Protein AF-A0A2W6DAG4-F1 (afdb_monomer_lite)

pLDDT: mean 84.93, std 15.75, range [29.98, 97.12]

Structure (mmCIF, N/CA/C/O backbone):
data_AF-A0A2W6DAG4-F1
#
_entry.id   AF-A0A2W6DAG4-F1
#
loop_
_atom_site.group_PDB
_atom_site.id
_atom_site.type_symbol
_atom_site.label_atom_id
_atom_site.label_alt_id
_atom_site.label_comp_id
_atom_site.label_asym_id
_atom_site.label_entity_id
_atom_site.label_seq_id
_atom_site.pdbx_PDB_ins_code
_atom_site.Cartn_x
_atom_site.Cartn_y
_atom_site.Cartn_z
_atom_site.occupancy
_atom_site.B_iso_or_equiv
_atom_site.auth_seq_id
_atom_site.auth_comp_id
_atom_site.auth_asym_id
_atom_site.auth_atom_id
_atom_site.pdbx_PDB_model_num
ATOM 1 N N . VAL A 1 1 ? 12.941 0.827 -35.526 1.00 78.62 1 VAL A N 1
ATOM 2 C CA . VAL A 1 1 ? 13.374 -0.310 -34.681 1.00 78.62 1 VAL A CA 1
ATOM 3 C C . VAL A 1 1 ? 12.486 -1.491 -35.035 1.00 78.62 1 VAL A C 1
ATOM 5 O O . VAL A 1 1 ? 11.278 -1.336 -34.932 1.00 78.62 1 VAL A O 1
ATOM 8 N N . ILE A 1 2 ? 13.048 -2.591 -35.544 1.00 93.38 2 ILE A N 1
ATOM 9 C CA . ILE A 1 2 ? 12.304 -3.814 -35.901 1.00 93.38 2 ILE A CA 1
ATOM 10 C C . ILE A 1 2 ? 12.717 -4.886 -34.890 1.00 93.38 2 ILE A C 1
ATOM 12 O O . ILE A 1 2 ? 13.912 -5.122 -34.737 1.00 93.38 2 ILE A O 1
ATOM 16 N N . VAL A 1 3 ? 11.754 -5.465 -34.167 1.00 95.50 3 VAL A N 1
ATOM 17 C CA . VAL A 1 3 ? 11.981 -6.501 -33.142 1.00 95.50 3 VAL A CA 1
ATOM 18 C C . VAL A 1 3 ? 10.856 -7.531 -33.161 1.00 95.50 3 VAL A C 1
ATOM 20 O O . VAL A 1 3 ? 9.714 -7.186 -33.460 1.00 95.50 3 VAL A O 1
ATOM 23 N N . ASP A 1 4 ? 11.166 -8.768 -32.775 1.00 97.12 4 ASP A N 1
ATOM 24 C CA . ASP A 1 4 ? 10.192 -9.867 -32.724 1.00 97.12 4 ASP A CA 1
ATOM 25 C C . ASP A 1 4 ? 9.284 -9.816 -31.483 1.00 97.12 4 ASP A C 1
ATOM 27 O O . ASP A 1 4 ? 8.137 -10.264 -31.517 1.00 97.12 4 ASP A O 1
ATOM 31 N N . ARG A 1 5 ? 9.784 -9.286 -30.356 1.00 96.62 5 ARG A N 1
ATOM 32 C CA . ARG A 1 5 ? 9.028 -9.173 -29.100 1.00 96.62 5 ARG A CA 1
ATOM 33 C C . ARG A 1 5 ? 9.538 -8.031 -28.229 1.00 96.62 5 ARG A C 1
ATOM 35 O O . ARG A 1 5 ? 10.739 -7.816 -28.110 1.00 96.62 5 ARG A O 1
ATOM 42 N N . ILE A 1 6 ? 8.607 -7.357 -27.559 1.00 94.81 6 ILE A N 1
ATOM 43 C CA . ILE A 1 6 ? 8.882 -6.344 -26.535 1.00 94.81 6 ILE A CA 1
ATOM 44 C C . ILE A 1 6 ? 8.324 -6.847 -25.202 1.00 94.81 6 ILE A C 1
ATOM 46 O O . ILE A 1 6 ? 7.196 -7.335 -25.152 1.00 94.81 6 ILE A O 1
ATOM 50 N N . ILE A 1 7 ? 9.110 -6.727 -24.129 1.00 95.50 7 ILE A N 1
ATOM 51 C CA . ILE A 1 7 ? 8.696 -7.051 -22.758 1.00 95.50 7 ILE A CA 1
ATOM 52 C C . ILE A 1 7 ? 8.815 -5.779 -21.916 1.00 95.50 7 ILE A C 1
ATOM 54 O O . ILE A 1 7 ? 9.909 -5.250 -21.735 1.00 95.50 7 ILE A O 1
ATOM 58 N N . GLY A 1 8 ? 7.686 -5.283 -21.410 1.00 94.12 8 GLY A N 1
ATOM 59 C CA . GLY A 1 8 ? 7.642 -4.111 -20.537 1.00 94.12 8 GLY A CA 1
ATOM 60 C C . GLY A 1 8 ? 7.758 -4.506 -19.069 1.00 94.12 8 GLY A C 1
ATOM 61 O O . GLY A 1 8 ? 6.782 -4.956 -18.479 1.00 94.12 8 GLY A O 1
ATOM 62 N N . LEU A 1 9 ? 8.933 -4.311 -18.470 1.00 93.19 9 LEU A N 1
ATOM 63 C CA . LEU A 1 9 ? 9.180 -4.523 -17.035 1.00 93.19 9 LEU A CA 1
ATOM 64 C C . LEU A 1 9 ? 9.073 -3.205 -16.246 1.00 93.19 9 LEU A C 1
ATOM 66 O O . LEU A 1 9 ? 9.904 -2.900 -15.398 1.00 93.19 9 LEU A O 1
ATOM 70 N N . THR A 1 10 ? 8.063 -2.389 -16.553 1.00 89.94 10 THR A N 1
ATOM 71 C CA . THR A 1 10 ? 7.899 -1.023 -16.017 1.00 89.94 10 THR A CA 1
ATOM 72 C C . THR A 1 10 ? 7.130 -0.964 -14.693 1.00 89.94 10 THR A C 1
ATOM 74 O O . THR A 1 10 ? 6.703 0.109 -14.273 1.00 89.94 10 THR A O 1
ATOM 77 N N . GLY A 1 11 ? 6.927 -2.109 -14.041 1.00 88.69 11 GLY A N 1
ATOM 78 C CA . GLY A 1 11 ? 6.167 -2.212 -12.798 1.00 88.69 11 GLY A CA 1
ATOM 79 C C . GLY A 1 11 ? 4.651 -2.099 -12.989 1.00 88.69 11 GLY A C 1
ATOM 80 O O . GLY A 1 11 ? 4.121 -2.274 -14.086 1.00 88.69 11 GLY A O 1
ATOM 81 N N . PHE A 1 12 ? 3.955 -1.836 -11.884 1.00 87.00 12 PHE A N 1
ATOM 82 C CA . PHE A 1 12 ? 2.498 -1.769 -11.792 1.00 87.00 12 PHE A CA 1
ATOM 83 C C . PHE A 1 12 ? 2.085 -0.619 -10.863 1.00 87.00 12 PHE A C 1
ATOM 85 O O . PHE A 1 12 ? 2.864 -0.196 -10.011 1.00 87.00 12 PHE A O 1
ATOM 92 N N . LEU A 1 13 ? 0.855 -0.126 -11.022 1.00 89.50 13 LEU A N 1
ATOM 93 C CA . LEU A 1 13 ? 0.220 0.803 -10.093 1.00 89.50 13 LEU A CA 1
ATOM 94 C C . LEU A 1 13 ? -1.163 0.267 -9.707 1.00 89.50 13 LEU A C 1
ATOM 96 O O . LEU A 1 13 ? -1.934 -0.117 -10.583 1.00 89.50 13 LEU A O 1
ATOM 100 N N . GLY A 1 14 ? -1.482 0.277 -8.410 1.00 86.56 14 GLY A N 1
ATOM 101 C CA . GLY A 1 14 ? -2.795 -0.134 -7.910 1.00 86.56 14 GLY A CA 1
ATOM 102 C C . GLY A 1 14 ? -3.939 0.756 -8.412 1.00 86.56 14 GLY A C 1
ATOM 103 O O . GLY A 1 14 ? -3.791 1.969 -8.519 1.00 86.56 14 GLY A O 1
ATOM 104 N N . ASP A 1 15 ? -5.100 0.156 -8.687 1.00 91.00 15 ASP A N 1
ATOM 105 C CA . ASP A 1 15 ? -6.286 0.883 -9.160 1.00 91.00 15 ASP A CA 1
ATOM 106 C C . ASP A 1 15 ? -6.896 1.758 -8.057 1.00 91.00 15 ASP A C 1
ATOM 108 O O . ASP A 1 15 ? -7.374 1.245 -7.047 1.00 91.00 15 ASP A O 1
ATOM 112 N N . THR A 1 16 ? -6.931 3.073 -8.252 1.00 92.44 16 THR A N 1
ATOM 113 C CA . THR A 1 16 ? -7.425 4.045 -7.266 1.00 92.44 16 THR A CA 1
ATOM 114 C C . THR A 1 16 ? -8.926 4.328 -7.374 1.00 92.44 16 THR A C 1
ATOM 116 O O . THR A 1 16 ? -9.465 5.057 -6.541 1.00 92.44 16 THR A O 1
ATOM 119 N N . SER A 1 17 ? -9.628 3.7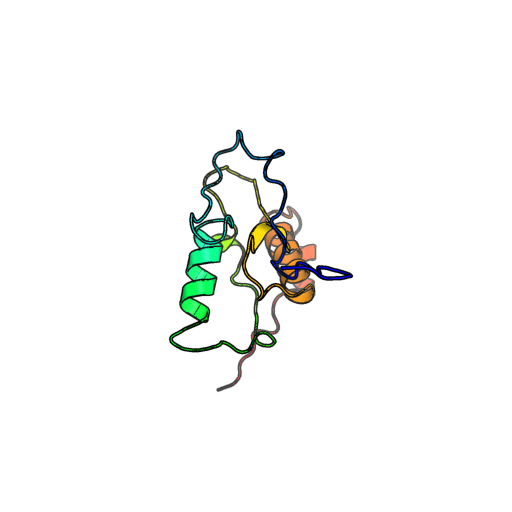24 -8.345 1.00 94.38 17 SER A N 1
ATOM 120 C CA . SER A 1 17 ? -11.049 3.978 -8.633 1.00 94.38 17 SER A CA 1
ATOM 121 C C . SER A 1 17 ? -11.944 3.928 -7.386 1.00 94.38 17 SER A C 1
ATOM 123 O O . SER A 1 17 ? -12.755 4.829 -7.182 1.00 94.38 17 SER A O 1
ATOM 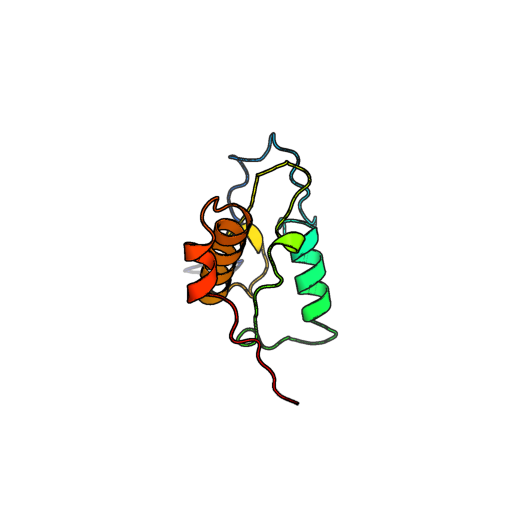125 N N . LEU A 1 18 ? -11.726 2.938 -6.513 1.00 92.00 18 LEU A N 1
ATOM 126 C CA . LEU A 1 18 ? -12.512 2.694 -5.300 1.00 92.00 18 LEU A CA 1
ATOM 127 C C . LEU A 1 18 ? -12.495 3.857 -4.294 1.00 92.00 18 LEU A C 1
ATOM 129 O O . LEU A 1 18 ? -13.487 4.077 -3.611 1.00 92.00 18 LEU A O 1
ATOM 133 N N . TYR A 1 19 ? -11.375 4.573 -4.170 1.00 94.31 19 TYR A N 1
ATOM 134 C CA . TYR A 1 19 ? -11.200 5.608 -3.142 1.00 94.31 19 TYR A CA 1
ATOM 135 C C . TYR A 1 19 ? -10.981 7.003 -3.722 1.00 94.31 19 TYR A C 1
ATOM 137 O O . TYR A 1 19 ? -10.690 7.939 -2.986 1.00 94.31 19 TYR A O 1
ATOM 145 N N . ARG A 1 20 ? -11.140 7.176 -5.038 1.00 94.25 20 ARG A N 1
ATOM 146 C CA . ARG A 1 20 ? -10.890 8.452 -5.723 1.00 94.25 20 ARG A CA 1
ATOM 147 C C . ARG A 1 20 ? -11.743 9.614 -5.196 1.00 94.25 20 ARG A C 1
ATOM 149 O O . ARG A 1 20 ? -11.360 10.767 -5.358 1.00 94.25 20 ARG A O 1
ATOM 156 N N . GLN A 1 21 ? -12.905 9.314 -4.618 1.00 95.56 21 GLN A N 1
ATOM 157 C CA . GLN A 1 21 ? -13.808 10.304 -4.022 1.00 95.56 21 GLN A CA 1
ATOM 158 C C . GLN A 1 21 ? -13.578 10.514 -2.515 1.00 95.56 21 GLN A C 1
ATOM 160 O O . GLN A 1 21 ? -14.225 11.378 -1.932 1.00 95.56 21 GLN A O 1
ATOM 165 N N . LEU A 1 22 ? -12.686 9.736 -1.896 1.00 96.31 22 LEU A N 1
ATOM 166 C CA . LEU A 1 22 ? -12.338 9.836 -0.479 1.00 96.31 22 LEU A CA 1
ATOM 167 C C . LEU A 1 22 ? -11.162 10.795 -0.272 1.00 96.31 22 LEU A C 1
ATOM 169 O O . LEU A 1 22 ? -10.396 11.078 -1.197 1.00 96.31 22 LEU A O 1
ATOM 173 N N . GLN A 1 23 ? -10.986 11.268 0.959 1.00 96.06 23 GLN A N 1
ATOM 174 C CA . GLN A 1 23 ? -9.912 12.179 1.358 1.00 96.06 23 GLN A CA 1
ATOM 175 C C . GLN A 1 23 ? -8.571 11.444 1.535 1.00 96.06 23 GLN A C 1
ATOM 177 O O . GLN A 1 23 ? -7.971 11.411 2.611 1.00 96.06 23 GLN A O 1
ATOM 182 N N . VAL A 1 24 ? -8.074 10.838 0.455 1.00 96.00 24 VAL A N 1
ATOM 183 C CA . VAL A 1 24 ? -6.786 10.133 0.422 1.00 96.00 24 VAL A CA 1
ATOM 184 C C . VAL A 1 24 ? -5.721 11.035 -0.192 1.00 96.00 24 VAL A C 1
ATOM 186 O O . VAL A 1 24 ? -5.789 11.397 -1.364 1.00 96.00 24 VAL A O 1
ATOM 189 N N . HIS A 1 25 ? -4.702 11.376 0.596 1.00 94.69 25 HIS A N 1
ATOM 190 C CA . HIS A 1 25 ? -3.543 12.118 0.102 1.00 94.69 25 HIS A CA 1
ATOM 191 C C . HIS A 1 25 ? -2.494 11.151 -0.440 1.00 94.69 25 HIS A C 1
ATOM 193 O O . HIS A 1 25 ? -1.820 10.457 0.326 1.00 94.69 25 HIS A O 1
ATOM 199 N N . GLU A 1 26 ? -2.352 11.123 -1.761 1.00 95.00 26 GLU A N 1
ATOM 200 C CA . GLU A 1 26 ? -1.340 10.327 -2.446 1.00 95.00 26 GLU A CA 1
ATOM 201 C C . GLU A 1 26 ? -0.066 11.142 -2.689 1.00 95.00 26 GLU A C 1
ATOM 203 O O . GLU A 1 26 ? -0.103 12.308 -3.086 1.00 95.00 26 GLU A O 1
ATOM 208 N N . CYS A 1 27 ? 1.087 10.512 -2.487 1.00 95.00 27 CYS A N 1
ATOM 209 C CA . CYS A 1 27 ? 2.367 11.063 -2.894 1.00 95.00 27 CYS A CA 1
ATOM 210 C C . CYS A 1 27 ? 2.423 11.157 -4.423 1.00 95.00 27 CYS A C 1
ATOM 212 O O . CYS A 1 27 ? 2.203 10.173 -5.126 1.00 95.00 27 CYS A O 1
ATOM 214 N N . TYR A 1 28 ? 2.789 12.324 -4.947 1.00 93.25 28 TYR A N 1
ATOM 215 C CA . TYR A 1 28 ? 2.869 12.567 -6.391 1.00 93.25 28 TYR A CA 1
ATOM 216 C C . TYR A 1 28 ? 3.867 11.645 -7.119 1.00 93.25 28 TYR A C 1
ATOM 218 O O . TYR A 1 28 ? 3.684 11.362 -8.301 1.00 93.25 28 TYR A O 1
ATOM 226 N N . ALA A 1 29 ? 4.912 11.167 -6.433 1.00 91.50 29 ALA A N 1
ATOM 227 C CA . ALA A 1 29 ? 5.945 10.317 -7.025 1.00 91.50 29 ALA A CA 1
ATOM 228 C C . ALA A 1 29 ? 5.529 8.838 -7.069 1.00 91.50 29 ALA A C 1
ATOM 230 O O . ALA A 1 29 ? 5.708 8.152 -8.077 1.00 91.50 29 ALA A O 1
ATOM 231 N N . THR A 1 30 ? 4.949 8.336 -5.980 1.00 92.44 30 THR A N 1
ATOM 232 C CA . THR A 1 30 ? 4.683 6.901 -5.800 1.00 92.44 30 THR A CA 1
ATOM 233 C C . THR A 1 30 ? 3.215 6.542 -6.008 1.00 92.44 30 THR A C 1
ATOM 235 O O . THR A 1 30 ? 2.927 5.383 -6.288 1.00 92.44 30 THR A O 1
ATOM 238 N N . ALA A 1 31 ? 2.295 7.508 -5.914 1.00 94.00 31 ALA A N 1
ATOM 239 C CA . ALA A 1 31 ? 0.846 7.310 -5.808 1.00 94.00 31 ALA A CA 1
ATOM 240 C C . ALA A 1 31 ? 0.424 6.405 -4.626 1.00 94.00 31 ALA A C 1
ATOM 242 O O . ALA A 1 31 ? -0.640 5.797 -4.636 1.00 94.00 31 ALA A O 1
ATOM 243 N N . ALA A 1 32 ? 1.273 6.311 -3.601 1.00 94.50 32 ALA A N 1
ATOM 244 C CA . ALA A 1 32 ? 0.961 5.693 -2.315 1.00 94.50 32 ALA A CA 1
ATOM 245 C C . ALA A 1 32 ? 0.479 6.745 -1.303 1.00 94.50 32 ALA A C 1
ATOM 247 O O . ALA A 1 32 ? 0.756 7.931 -1.498 1.00 94.50 32 ALA A O 1
ATOM 248 N N . PRO A 1 33 ? -0.168 6.351 -0.188 1.00 95.38 33 PRO A N 1
ATOM 249 C CA . PRO A 1 33 ? -0.458 7.255 0.921 1.00 95.38 33 PRO A CA 1
ATOM 250 C C . PRO A 1 33 ? 0.773 8.072 1.338 1.00 95.38 33 PRO A C 1
ATOM 252 O O . PRO A 1 33 ? 1.877 7.534 1.481 1.00 95.38 33 PRO A O 1
ATOM 255 N N . MET A 1 34 ? 0.582 9.381 1.510 1.00 95.62 34 MET A N 1
ATOM 256 C CA . MET A 1 34 ? 1.666 10.347 1.718 1.00 95.62 34 MET A CA 1
ATOM 257 C C . MET A 1 34 ? 2.535 10.004 2.938 1.00 95.62 34 MET A C 1
ATOM 259 O O . MET A 1 34 ? 3.760 10.022 2.841 1.00 95.62 34 MET A O 1
ATOM 263 N N . ASN A 1 35 ? 1.906 9.642 4.060 1.00 95.38 35 ASN A N 1
ATOM 264 C CA . ASN A 1 35 ? 2.587 9.353 5.325 1.00 95.38 35 ASN A CA 1
ATOM 265 C C . ASN A 1 35 ? 3.519 8.139 5.211 1.00 95.38 35 ASN A C 1
ATOM 267 O O . ASN A 1 35 ? 4.707 8.239 5.515 1.00 95.38 35 ASN A O 1
ATOM 271 N N . LEU A 1 36 ? 3.010 7.017 4.693 1.00 95.12 36 LEU A N 1
ATOM 272 C CA . LEU A 1 36 ? 3.825 5.829 4.443 1.00 95.12 36 LEU A CA 1
ATOM 273 C C . LEU A 1 36 ? 4.925 6.106 3.407 1.00 95.12 36 LEU A C 1
ATOM 275 O O . LEU A 1 36 ? 6.058 5.676 3.592 1.00 95.12 36 LEU A O 1
ATOM 279 N N . SER A 1 37 ? 4.631 6.866 2.347 1.00 94.38 37 SER A N 1
ATOM 280 C CA . SER A 1 37 ? 5.641 7.229 1.341 1.00 94.38 37 SER A CA 1
ATOM 281 C C . SER A 1 37 ? 6.796 8.033 1.945 1.00 94.38 37 SER A C 1
ATOM 283 O O . SER A 1 37 ? 7.953 7.769 1.627 1.00 94.38 37 SER A O 1
ATOM 285 N N . ALA A 1 38 ? 6.498 8.985 2.834 1.00 93.31 38 ALA A N 1
ATOM 286 C CA . ALA A 1 38 ? 7.511 9.762 3.542 1.00 93.31 38 ALA A CA 1
ATOM 287 C C . ALA A 1 38 ? 8.345 8.888 4.494 1.00 93.31 38 ALA A C 1
ATOM 289 O O . ALA A 1 38 ? 9.566 9.031 4.539 1.00 93.31 38 ALA A O 1
ATOM 290 N N . ALA A 1 39 ? 7.708 7.950 5.202 1.00 92.44 39 ALA A N 1
ATOM 291 C CA . ALA A 1 39 ? 8.400 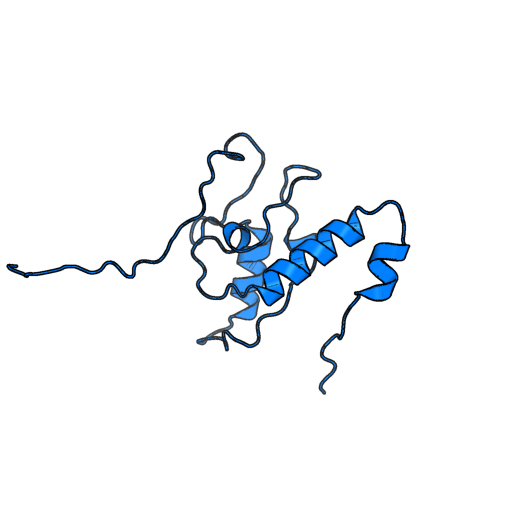7.009 6.080 1.00 92.44 39 ALA A CA 1
ATOM 292 C C . ALA A 1 39 ? 9.367 6.103 5.297 1.00 92.44 39 ALA A C 1
ATOM 294 O O . ALA A 1 39 ? 10.531 5.977 5.673 1.00 92.44 39 ALA A O 1
ATOM 295 N N . LEU A 1 40 ? 8.923 5.556 4.161 1.00 90.75 40 LEU A N 1
ATOM 296 C CA . LEU A 1 40 ? 9.757 4.731 3.282 1.00 90.75 40 LEU A CA 1
ATOM 297 C C . LEU A 1 40 ? 10.926 5.519 2.684 1.00 90.75 40 LEU A C 1
ATOM 299 O O . LEU A 1 40 ? 12.036 4.999 2.611 1.00 90.75 40 LEU A O 1
ATOM 303 N N . LEU A 1 41 ? 10.698 6.776 2.287 1.00 88.94 41 LEU A N 1
ATOM 304 C CA . LEU A 1 41 ? 11.765 7.650 1.798 1.00 88.94 41 LEU A CA 1
ATOM 305 C C . LEU A 1 41 ? 12.804 7.922 2.893 1.00 88.94 41 LEU A C 1
ATOM 307 O O . LEU A 1 41 ? 14.000 7.848 2.634 1.00 88.94 41 LEU A O 1
ATOM 311 N N . SER A 1 42 ? 12.354 8.181 4.123 1.00 88.44 42 SER A N 1
ATOM 312 C CA . SER A 1 42 ? 13.249 8.377 5.266 1.00 88.44 42 SER A CA 1
ATOM 313 C C . SER A 1 42 ? 14.035 7.111 5.621 1.00 88.44 42 SER A C 1
ATOM 315 O O . SER A 1 42 ? 15.181 7.219 6.044 1.00 88.44 42 SER A O 1
ATOM 317 N N . ALA A 1 43 ? 13.438 5.927 5.463 1.00 83.81 43 ALA A N 1
ATOM 318 C CA . ALA A 1 43 ? 14.091 4.646 5.729 1.00 83.81 43 ALA A CA 1
ATOM 319 C C . ALA A 1 43 ? 15.105 4.249 4.641 1.00 83.81 43 ALA A C 1
ATOM 321 O O . ALA A 1 43 ? 16.015 3.468 4.913 1.00 83.81 43 ALA A O 1
ATOM 322 N N . ALA A 1 44 ? 14.960 4.771 3.419 1.00 79.56 44 ALA A N 1
ATOM 323 C CA . ALA A 1 44 ? 15.852 4.451 2.309 1.00 79.56 44 ALA A CA 1
ATOM 324 C C . ALA A 1 44 ? 17.253 5.084 2.443 1.00 79.56 44 ALA A C 1
ATOM 326 O O . ALA A 1 44 ? 18.230 4.493 1.989 1.00 79.56 44 ALA A O 1
ATOM 327 N N . GLY A 1 45 ? 17.370 6.250 3.091 1.00 74.44 45 GLY A N 1
ATOM 328 C CA . GLY A 1 45 ? 18.641 6.975 3.224 1.00 74.44 45 GLY A CA 1
ATOM 329 C C . GLY A 1 45 ? 19.254 7.392 1.875 1.00 74.44 45 GLY A C 1
ATOM 330 O O . GLY A 1 45 ? 18.544 7.559 0.885 1.00 74.44 45 GLY A O 1
ATOM 331 N N . ASP A 1 46 ? 20.583 7.547 1.832 1.00 69.75 46 ASP A N 1
ATOM 332 C CA . ASP A 1 46 ? 21.336 8.039 0.659 1.00 69.75 46 ASP A CA 1
ATOM 333 C C . ASP A 1 46 ? 21.821 6.923 -0.301 1.00 69.75 46 ASP A C 1
ATOM 335 O O . ASP A 1 46 ? 22.707 7.143 -1.130 1.00 69.75 46 ASP A O 1
ATOM 339 N N . GLY A 1 47 ? 21.279 5.702 -0.206 1.00 64.75 47 GLY A N 1
ATOM 340 C CA . GLY A 1 47 ? 21.733 4.555 -1.003 1.00 64.75 47 GLY A CA 1
ATOM 341 C C . GLY A 1 47 ? 20.654 3.493 -1.236 1.00 64.75 47 GLY A C 1
ATOM 342 O O . GLY A 1 47 ? 19.553 3.600 -0.702 1.00 64.75 47 GLY A O 1
ATOM 343 N N . PRO A 1 48 ? 20.929 2.457 -2.054 1.00 61.75 48 PRO A N 1
ATOM 344 C CA . PRO A 1 48 ? 19.992 1.356 -2.242 1.00 61.75 48 PRO A CA 1
ATOM 345 C C . PRO A 1 48 ? 19.813 0.607 -0.916 1.00 61.75 48 PRO A C 1
ATOM 347 O O . PRO A 1 48 ? 20.699 -0.127 -0.480 1.00 61.75 48 PRO A O 1
ATOM 350 N N . ALA A 1 49 ? 18.667 0.820 -0.272 1.00 67.69 49 ALA A N 1
ATOM 351 C CA . ALA A 1 49 ? 18.297 0.103 0.937 1.00 67.69 49 ALA A CA 1
ATOM 352 C C . A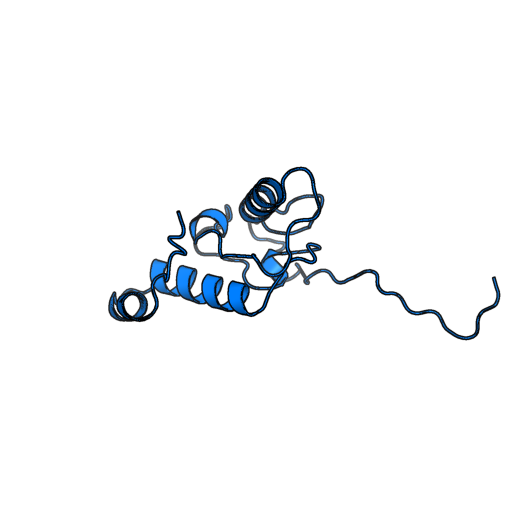LA A 1 49 ? 18.177 -1.402 0.664 1.00 67.69 49 ALA A C 1
ATOM 354 O O . ALA A 1 49 ? 17.714 -1.814 -0.405 1.00 67.69 49 ALA A O 1
ATOM 355 N N . ASP A 1 50 ? 18.560 -2.221 1.646 1.00 79.56 50 ASP A N 1
ATOM 356 C CA . ASP A 1 50 ? 18.291 -3.656 1.605 1.00 79.56 50 ASP A CA 1
ATOM 357 C C . ASP A 1 50 ? 16.773 -3.876 1.535 1.00 79.56 50 ASP A C 1
ATOM 359 O O . ASP A 1 50 ? 16.025 -3.601 2.479 1.00 79.56 50 ASP A O 1
ATOM 363 N N . CYS A 1 51 ? 16.306 -4.363 0.387 1.00 77.38 51 CYS A N 1
ATOM 364 C CA . CYS A 1 51 ? 14.891 -4.593 0.143 1.00 77.38 51 CYS A CA 1
ATOM 365 C C . CYS A 1 51 ? 14.315 -5.718 1.016 1.00 77.38 51 CYS A C 1
ATOM 367 O O . CYS A 1 51 ? 13.096 -5.790 1.163 1.00 77.38 51 CYS A O 1
ATOM 369 N N . LEU A 1 52 ? 15.157 -6.567 1.619 1.00 82.31 52 LEU A N 1
ATOM 370 C CA . LEU A 1 52 ? 14.743 -7.638 2.527 1.00 82.31 52 LEU A CA 1
ATOM 371 C C . LEU A 1 52 ? 14.671 -7.195 3.993 1.00 82.31 52 LEU A C 1
ATOM 373 O O . LEU A 1 52 ? 14.014 -7.862 4.791 1.00 82.31 52 LEU A O 1
ATOM 377 N N . ALA A 1 53 ? 15.277 -6.059 4.343 1.00 82.38 53 ALA A N 1
ATOM 378 C CA . ALA A 1 53 ? 15.262 -5.499 5.696 1.00 82.38 53 ALA A CA 1
ATOM 379 C C . ALA A 1 53 ? 14.000 -4.665 6.004 1.00 82.38 53 ALA A C 1
ATOM 381 O O . ALA A 1 53 ? 13.957 -3.936 6.993 1.00 82.38 53 ALA A O 1
ATOM 382 N N . GLN A 1 54 ? 12.967 -4.747 5.161 1.00 85.50 54 GLN A N 1
ATOM 383 C CA . GLN A 1 54 ? 11.740 -3.970 5.322 1.00 85.50 54 GLN A CA 1
ATOM 384 C C . GLN A 1 54 ? 10.950 -4.405 6.561 1.00 85.50 54 GLN A C 1
ATOM 386 O O . GLN A 1 54 ? 10.697 -5.592 6.776 1.00 85.50 54 GLN A O 1
ATOM 391 N N . ALA A 1 55 ? 10.509 -3.416 7.332 1.00 85.44 55 ALA A N 1
ATOM 392 C CA . ALA A 1 55 ? 9.635 -3.583 8.483 1.00 85.44 55 ALA A CA 1
ATOM 393 C C . ALA A 1 55 ? 8.359 -2.755 8.300 1.00 85.44 55 ALA A C 1
ATOM 395 O O . ALA A 1 55 ? 8.341 -1.762 7.563 1.00 85.44 55 ALA A O 1
ATOM 396 N N . SER A 1 56 ? 7.286 -3.152 8.983 1.00 88.12 56 SER A N 1
ATOM 397 C CA . SER A 1 56 ? 6.133 -2.270 9.124 1.00 88.12 56 SER A CA 1
ATOM 398 C C . SER A 1 56 ? 6.506 -1.004 9.908 1.00 88.12 56 SER A C 1
ATOM 400 O O . SER A 1 56 ? 7.349 -1.024 10.805 1.00 88.12 56 SER A O 1
ATOM 402 N N . HIS A 1 57 ? 5.871 0.109 9.552 1.00 90.31 57 HIS A N 1
ATOM 403 C CA . HIS A 1 57 ? 6.134 1.438 10.112 1.00 90.31 57 HIS A CA 1
ATOM 404 C C . HIS A 1 57 ? 5.065 1.858 11.139 1.00 90.31 57 HIS A C 1
ATOM 406 O O . HIS A 1 57 ? 5.048 3.004 11.590 1.00 90.31 57 HIS A O 1
ATOM 412 N N . GLY A 1 58 ? 4.177 0.932 11.515 1.00 90.25 58 GLY A N 1
ATOM 413 C CA . GLY A 1 58 ? 3.097 1.152 12.467 1.00 90.25 58 GLY A CA 1
ATOM 414 C C . GLY A 1 58 ? 1.810 1.689 11.837 1.00 90.25 58 GLY A C 1
ATOM 415 O O . GLY A 1 58 ? 1.788 2.247 10.738 1.00 90.25 58 GLY A O 1
ATOM 416 N N . VAL A 1 59 ? 0.714 1.573 12.589 1.00 92.25 59 VAL A N 1
ATOM 417 C CA . VAL A 1 59 ? -0.631 1.955 12.130 1.00 92.25 59 VAL A CA 1
ATOM 418 C C . VAL A 1 59 ? -0.785 3.453 11.859 1.00 92.25 59 VAL A C 1
ATOM 420 O O . VAL A 1 59 ? -1.554 3.845 10.984 1.00 92.25 59 VAL A O 1
ATOM 423 N N . ASP A 1 60 ? -0.049 4.307 12.573 1.00 92.12 60 ASP A N 1
ATOM 424 C CA . ASP A 1 60 ? -0.207 5.758 12.455 1.00 92.12 60 ASP A CA 1
ATOM 425 C C . ASP A 1 60 ? 0.235 6.280 11.086 1.00 92.12 60 ASP A C 1
ATOM 427 O O . ASP A 1 60 ? -0.409 7.173 10.535 1.00 92.12 60 ASP A O 1
ATOM 431 N N . VAL A 1 61 ? 1.266 5.681 10.476 1.00 93.81 61 VAL A N 1
ATOM 432 C CA . VAL A 1 61 ? 1.697 6.074 9.123 1.00 93.81 61 VAL A CA 1
ATOM 433 C C . VAL A 1 61 ? 0.765 5.557 8.025 1.00 93.81 61 VAL A C 1
ATOM 435 O O . VAL A 1 61 ? 0.819 6.039 6.894 1.00 93.81 61 VAL A O 1
ATOM 438 N N . LEU A 1 62 ? -0.088 4.579 8.343 1.00 93.88 62 LEU A N 1
ATOM 439 C CA . LEU A 1 62 ? -1.105 4.041 7.437 1.00 93.88 62 LEU A CA 1
ATOM 440 C C . LEU A 1 62 ? -2.373 4.899 7.418 1.00 93.88 62 LEU A C 1
ATOM 442 O O . LEU A 1 62 ? -3.219 4.717 6.541 1.00 93.88 62 LEU A O 1
ATOM 446 N N . ARG A 1 63 ? -2.510 5.834 8.366 1.00 93.69 63 ARG A N 1
ATOM 447 C CA . ARG A 1 63 ? -3.642 6.756 8.413 1.00 93.69 63 ARG A CA 1
ATOM 448 C C . ARG A 1 63 ? -3.571 7.752 7.269 1.00 93.69 63 ARG A C 1
ATOM 450 O O . ARG A 1 63 ? -2.528 8.346 6.985 1.00 93.69 63 ARG A O 1
ATOM 457 N N . VAL A 1 64 ? -4.728 7.964 6.663 1.00 94.50 64 VAL A N 1
ATOM 458 C CA . VAL A 1 64 ? -4.989 9.021 5.690 1.00 94.50 64 VAL A CA 1
ATOM 459 C C . VAL A 1 64 ? -5.999 10.007 6.288 1.00 94.50 64 VAL A C 1
ATOM 461 O O . VAL A 1 64 ? -6.582 9.711 7.331 1.00 94.50 64 VAL A O 1
ATOM 464 N N . PRO A 1 65 ? -6.199 11.189 5.682 1.00 95.31 65 PRO A N 1
ATOM 465 C CA . PRO A 1 65 ? -7.178 12.147 6.199 1.00 95.31 65 PRO A CA 1
ATOM 466 C C . PRO A 1 65 ? -8.624 11.643 6.203 1.00 95.31 65 PRO A C 1
ATOM 468 O O . PRO A 1 65 ? -9.397 12.076 7.052 1.00 95.31 65 PRO A O 1
ATOM 471 N N . GLU A 1 66 ? -8.970 10.700 5.322 1.00 96.69 66 GLU A N 1
ATOM 472 C CA . GLU A 1 66 ? -10.235 9.967 5.406 1.00 96.69 66 GLU A CA 1
ATOM 473 C C . GLU A 1 66 ? -10.294 9.130 6.705 1.00 96.69 66 GLU A C 1
ATOM 475 O O . GLU A 1 66 ? -9.470 8.225 6.889 1.00 96.69 66 GLU A O 1
ATOM 480 N N . PRO A 1 67 ? -11.252 9.397 7.611 1.00 92.94 67 PRO A N 1
ATOM 481 C CA . PRO A 1 67 ? -11.345 8.695 8.885 1.00 92.94 67 PRO A CA 1
ATOM 482 C C . PRO A 1 67 ? -11.727 7.224 8.693 1.00 92.94 67 PRO A C 1
ATOM 484 O O . PRO A 1 67 ? -12.533 6.881 7.833 1.00 92.94 67 PRO A O 1
ATOM 487 N N . ASP A 1 68 ? -11.156 6.354 9.530 1.00 91.69 68 ASP A N 1
ATOM 488 C CA . ASP A 1 68 ? -11.423 4.907 9.564 1.00 91.69 68 ASP A CA 1
ATOM 489 C C . ASP A 1 68 ? -11.239 4.175 8.218 1.00 91.69 68 ASP A C 1
ATOM 491 O O . ASP A 1 68 ? -11.689 3.040 8.040 1.00 91.69 68 ASP A O 1
ATOM 495 N N . PHE A 1 69 ? -10.521 4.797 7.280 1.00 94.69 69 PHE A N 1
ATOM 496 C CA . PHE A 1 69 ? -10.175 4.238 5.982 1.00 94.69 69 PHE A CA 1
ATOM 497 C C . PHE A 1 69 ? -8.667 3.999 5.883 1.00 94.69 69 PHE A C 1
ATOM 499 O O . PHE A 1 69 ? -7.854 4.849 6.243 1.00 94.69 69 PHE A O 1
ATOM 506 N N . PHE A 1 70 ? -8.285 2.835 5.355 1.00 95.00 70 PHE A N 1
ATOM 507 C CA . PHE A 1 70 ? -6.889 2.420 5.242 1.00 95.00 70 PHE A CA 1
ATOM 508 C C . PHE A 1 70 ? -6.602 1.832 3.865 1.00 95.00 70 PHE A C 1
ATOM 510 O O . PHE A 1 70 ? -7.366 1.021 3.339 1.00 95.00 70 PHE A O 1
ATOM 517 N N . VAL A 1 71 ? -5.449 2.195 3.306 1.00 95.19 71 VAL A N 1
ATOM 518 C CA . VAL A 1 71 ? -4.892 1.559 2.110 1.00 95.19 71 VAL A CA 1
ATOM 519 C C . VAL A 1 71 ? -3.729 0.685 2.561 1.00 95.19 71 VAL A C 1
ATOM 521 O O . VAL A 1 71 ? -2.747 1.207 3.080 1.00 95.19 71 VAL A O 1
ATOM 524 N N . LEU A 1 72 ? -3.844 -0.631 2.371 1.00 95.44 72 LEU A N 1
ATOM 525 C CA . LEU A 1 72 ? -2.897 -1.633 2.876 1.00 95.44 72 LEU A CA 1
ATOM 526 C C . LEU A 1 72 ? -2.317 -2.500 1.754 1.00 95.44 72 LEU A C 1
ATOM 528 O O . LEU A 1 72 ? -2.798 -2.501 0.615 1.00 95.44 72 LEU A O 1
ATOM 532 N N . GLY A 1 73 ? -1.290 -3.272 2.099 1.00 93.81 73 GLY A N 1
ATOM 533 C CA . GLY A 1 73 ? -0.621 -4.207 1.208 1.00 93.81 73 GLY A CA 1
ATOM 534 C C . GLY A 1 73 ? 0.088 -3.500 0.057 1.00 93.81 73 GLY A C 1
ATOM 535 O O . GLY A 1 73 ? 0.534 -2.361 0.171 1.00 93.81 73 GLY A O 1
ATOM 536 N N . MET A 1 74 ? 0.155 -4.162 -1.099 1.00 93.88 74 MET A N 1
ATOM 537 C CA . MET A 1 74 ? 0.855 -3.618 -2.269 1.00 93.88 74 MET A CA 1
ATOM 538 C C . MET A 1 74 ? 0.306 -2.250 -2.705 1.00 93.88 74 MET A C 1
ATOM 540 O O . MET A 1 74 ? 1.059 -1.398 -3.169 1.00 93.88 74 MET A O 1
ATOM 544 N N . LYS A 1 75 ? -0.996 -2.001 -2.514 1.00 94.38 75 LYS A N 1
ATOM 545 C CA . LYS A 1 75 ? -1.623 -0.725 -2.877 1.00 94.38 75 LYS A CA 1
ATOM 546 C C . LYS A 1 75 ? -1.081 0.440 -2.047 1.00 94.38 75 LYS A C 1
ATOM 548 O O . LYS A 1 75 ? -0.952 1.540 -2.571 1.00 94.38 75 LYS A O 1
ATOM 553 N N . SER A 1 76 ? -0.706 0.193 -0.790 1.00 94.44 76 SER A N 1
ATOM 554 C CA . SER A 1 76 ? -0.120 1.217 0.078 1.00 94.44 76 SER A CA 1
ATOM 555 C C . SER A 1 76 ? 1.308 1.586 -0.330 1.00 94.44 76 SER A C 1
ATOM 557 O O . SER A 1 76 ? 1.804 2.620 0.090 1.00 94.44 76 SER A O 1
ATOM 559 N N . TYR A 1 77 ? 1.976 0.765 -1.144 1.00 93.75 77 TYR A N 1
ATOM 560 C CA . TYR A 1 77 ? 3.325 1.033 -1.648 1.00 93.75 77 TYR A CA 1
ATOM 561 C C . TYR A 1 77 ? 3.323 1.733 -3.013 1.00 93.75 77 TYR A C 1
ATOM 563 O O . TYR A 1 77 ? 4.338 2.316 -3.396 1.00 93.75 77 TYR A O 1
ATOM 571 N N . GLY A 1 78 ? 2.189 1.757 -3.724 1.00 93.44 78 GLY A N 1
ATOM 572 C CA . GLY A 1 78 ? 2.068 2.450 -5.005 1.00 93.44 78 GLY A CA 1
ATOM 573 C C . GLY A 1 78 ? 3.080 1.911 -6.019 1.00 93.44 78 GLY A C 1
ATOM 574 O O . GLY A 1 78 ? 3.076 0.722 -6.325 1.00 93.44 78 GLY A O 1
ATOM 575 N N . ARG 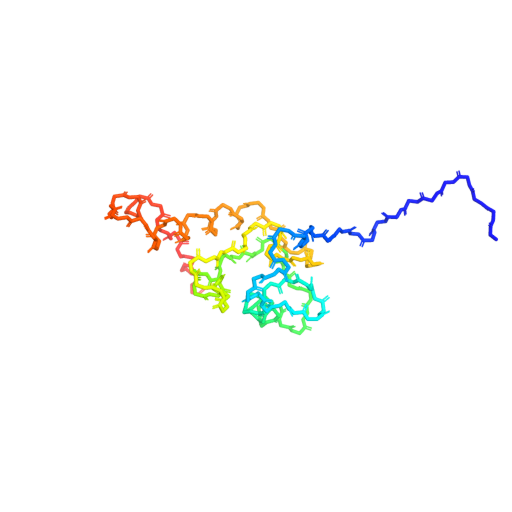A 1 79 ? 3.959 2.781 -6.527 1.00 92.19 79 ARG A N 1
ATOM 576 C CA . ARG A 1 79 ? 5.060 2.426 -7.444 1.00 92.19 79 ARG A CA 1
ATOM 577 C C . ARG A 1 79 ? 6.346 1.970 -6.749 1.00 92.19 79 ARG A C 1
ATOM 579 O O . ARG A 1 79 ? 7.307 1.641 -7.442 1.00 92.19 79 ARG A O 1
ATOM 586 N N . ASN A 1 80 ? 6.403 1.970 -5.417 1.00 89.94 80 ASN A N 1
ATOM 587 C CA . ASN A 1 80 ? 7.588 1.490 -4.712 1.00 89.94 80 ASN A CA 1
ATOM 588 C C . ASN A 1 80 ? 7.784 -0.010 -4.949 1.00 89.94 80 ASN A C 1
ATOM 590 O O . ASN A 1 80 ? 6.850 -0.805 -4.866 1.00 89.94 80 ASN A O 1
ATOM 594 N N . ASN A 1 81 ? 9.031 -0.398 -5.201 1.00 87.12 81 ASN A N 1
ATOM 595 C CA . ASN A 1 81 ? 9.437 -1.777 -5.476 1.00 87.12 81 ASN A CA 1
ATOM 596 C C . ASN A 1 81 ? 9.897 -2.541 -4.219 1.00 87.12 81 ASN A C 1
ATOM 598 O O . ASN A 1 81 ? 10.399 -3.655 -4.332 1.00 87.12 81 ASN A O 1
ATOM 602 N N . THR A 1 82 ? 9.730 -1.955 -3.033 1.00 88.94 82 THR A N 1
ATOM 603 C CA . THR A 1 82 ? 10.183 -2.498 -1.742 1.00 88.94 82 THR A CA 1
ATOM 604 C C . THR A 1 82 ? 9.083 -3.234 -0.971 1.00 88.94 82 THR A C 1
ATOM 606 O O . THR A 1 82 ? 9.270 -3.593 0.188 1.00 88.94 82 THR A O 1
ATOM 609 N N . PHE A 1 83 ? 7.918 -3.472 -1.580 1.00 91.94 83 PHE A N 1
ATOM 610 C CA . PHE A 1 83 ? 6.835 -4.195 -0.918 1.00 91.94 83 PHE A CA 1
ATOM 611 C C . PHE A 1 83 ? 7.172 -5.681 -0.723 1.00 91.94 83 PHE A C 1
ATOM 613 O O . PHE A 1 83 ? 7.508 -6.382 -1.678 1.00 91.94 83 PHE A O 1
ATOM 620 N N . LEU A 1 84 ? 6.971 -6.183 0.499 1.00 93.19 84 LEU A N 1
ATOM 621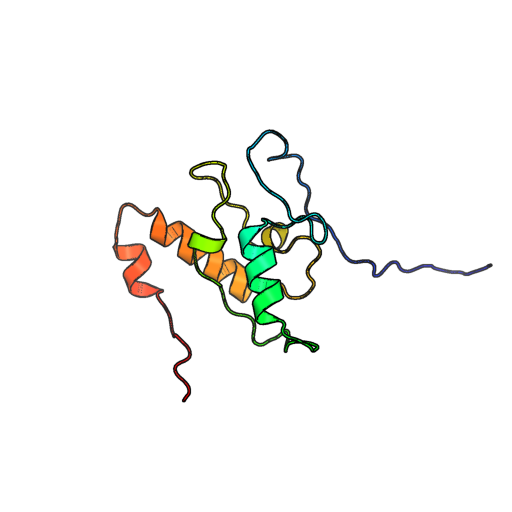 C CA . LEU A 1 84 ? 7.029 -7.606 0.835 1.00 93.19 84 LEU A CA 1
ATOM 622 C C . LEU A 1 84 ? 5.683 -8.074 1.397 1.00 93.19 84 LEU A C 1
ATOM 624 O O . LEU A 1 84 ? 5.099 -7.411 2.254 1.00 93.19 84 LEU A O 1
ATOM 628 N N . LEU A 1 85 ? 5.227 -9.269 0.995 1.00 94.12 85 LEU A N 1
ATOM 629 C CA . LEU A 1 85 ? 3.981 -9.866 1.509 1.00 94.12 85 LEU A CA 1
ATOM 630 C C . LEU A 1 85 ? 3.958 -9.956 3.039 1.00 94.12 85 LEU A C 1
ATOM 632 O O . LEU A 1 85 ? 2.921 -9.711 3.647 1.00 94.12 85 LEU A O 1
ATOM 636 N N . ARG A 1 86 ? 5.112 -10.250 3.655 1.00 94.31 86 ARG A N 1
ATOM 637 C CA . ARG A 1 86 ? 5.273 -10.259 5.113 1.00 94.31 86 ARG A CA 1
ATOM 638 C C . ARG A 1 86 ? 4.855 -8.923 5.736 1.00 94.31 86 ARG A C 1
ATOM 640 O O . ARG A 1 86 ? 4.045 -8.925 6.654 1.00 94.31 86 ARG A O 1
ATOM 647 N N . VAL A 1 87 ? 5.357 -7.809 5.201 1.00 93.38 87 VAL A N 1
ATOM 648 C CA . VAL A 1 87 ? 5.020 -6.460 5.684 1.00 93.38 87 VAL A CA 1
ATOM 649 C C . VAL A 1 87 ? 3.537 -6.169 5.456 1.00 93.38 87 VAL A C 1
ATOM 651 O O . VAL A 1 87 ? 2.879 -5.614 6.325 1.00 93.38 87 VAL A O 1
ATOM 654 N N . GLY A 1 88 ? 2.970 -6.611 4.328 1.00 94.69 88 GLY A N 1
ATOM 655 C CA . GLY A 1 88 ? 1.532 -6.493 4.073 1.00 94.69 88 GLY A CA 1
ATOM 656 C C . GLY A 1 88 ? 0.659 -7.201 5.118 1.00 94.69 88 GLY A C 1
ATOM 657 O O . GLY A 1 88 ? -0.367 -6.658 5.517 1.00 94.69 88 GLY A O 1
ATOM 658 N N . TYR A 1 89 ? 1.061 -8.384 5.595 1.00 94.44 89 TYR A N 1
ATOM 659 C CA . TYR A 1 89 ? 0.350 -9.064 6.684 1.00 94.44 89 TYR A CA 1
ATOM 660 C C . TYR A 1 89 ? 0.509 -8.338 8.022 1.00 94.44 89 TYR A C 1
ATOM 662 O O . TYR A 1 89 ? -0.476 -8.183 8.740 1.00 94.44 89 TYR A O 1
ATOM 670 N N . GLU A 1 90 ? 1.709 -7.836 8.322 1.00 93.44 90 GLU A N 1
ATOM 671 C CA . GLU A 1 90 ? 1.966 -7.034 9.525 1.00 93.44 90 GLU A CA 1
ATOM 672 C C . GLU A 1 90 ? 1.088 -5.764 9.545 1.00 93.44 90 GLU A C 1
ATOM 674 O O . GLU A 1 90 ? 0.448 -5.483 10.555 1.00 93.44 90 GLU A O 1
ATOM 679 N N . GLN A 1 91 ? 0.937 -5.067 8.412 1.00 95.38 91 GLN A N 1
ATOM 680 C CA . GLN A 1 91 ? 0.030 -3.916 8.283 1.00 95.38 91 GLN A CA 1
ATOM 681 C C . GLN A 1 91 ? -1.433 -4.267 8.604 1.00 95.38 91 GLN A C 1
ATOM 683 O O . GLN A 1 91 ? -2.135 -3.497 9.262 1.00 95.38 91 GLN A O 1
ATOM 688 N N . VAL A 1 92 ? -1.915 -5.421 8.128 1.00 94.44 92 VAL A N 1
ATOM 689 C CA . VAL A 1 92 ? -3.285 -5.880 8.404 1.00 94.44 92 VAL A CA 1
ATOM 690 C C . VAL A 1 92 ? -3.462 -6.180 9.888 1.00 94.44 92 VAL A C 1
ATOM 692 O O . VAL A 1 92 ? -4.471 -5.776 10.463 1.00 94.44 92 VAL A O 1
ATOM 695 N N . ASP A 1 93 ? -2.490 -6.843 10.516 1.00 91.88 93 ASP A N 1
ATOM 696 C CA . ASP A 1 93 ? -2.527 -7.136 11.950 1.00 91.88 93 ASP A CA 1
ATOM 697 C C . ASP A 1 93 ? -2.505 -5.855 12.798 1.00 91.88 93 ASP A C 1
ATOM 699 O O . ASP A 1 93 ? -3.257 -5.752 13.768 1.00 91.88 93 ASP A O 1
ATOM 703 N N . GLU A 1 94 ? -1.701 -4.858 12.423 1.00 91.56 94 GLU A N 1
ATOM 704 C CA . GLU A 1 94 ? -1.629 -3.560 13.102 1.00 91.56 94 GLU A CA 1
ATOM 705 C C . GLU A 1 94 ? -2.956 -2.797 13.042 1.00 91.56 94 GLU A C 1
ATOM 707 O O . GLU A 1 94 ? -3.457 -2.348 14.077 1.00 91.56 94 GLU A O 1
ATOM 712 N N . VAL A 1 95 ? -3.563 -2.693 11.855 1.00 92.75 95 VAL A N 1
ATOM 713 C CA . VAL A 1 95 ? -4.872 -2.042 11.689 1.00 92.75 95 VAL A CA 1
ATOM 714 C C . VAL A 1 95 ? -5.956 -2.827 12.421 1.00 92.75 95 VAL A C 1
ATOM 716 O O . VAL A 1 95 ? -6.723 -2.250 13.190 1.00 92.75 95 VAL A O 1
ATOM 719 N N . ALA A 1 96 ? -6.013 -4.148 12.247 1.00 91.88 96 ALA A N 1
ATOM 720 C CA . ALA A 1 96 ? -7.006 -4.972 12.925 1.00 91.88 96 ALA A CA 1
ATOM 721 C C . ALA A 1 96 ? -6.892 -4.851 14.449 1.00 91.88 96 ALA A C 1
ATOM 723 O O . ALA A 1 96 ? -7.903 -4.706 15.128 1.00 91.88 96 ALA A O 1
ATOM 724 N N . CYS A 1 97 ? -5.673 -4.850 14.991 1.00 89.62 97 CYS A N 1
ATOM 725 C CA . CYS A 1 97 ? -5.425 -4.674 16.416 1.00 89.62 97 CYS A CA 1
ATOM 726 C C . CYS A 1 97 ? -5.856 -3.288 16.921 1.00 89.62 97 CYS A C 1
ATOM 728 O O . CYS A 1 97 ? -6.521 -3.200 17.954 1.00 89.62 97 CYS A O 1
ATOM 730 N N . ALA A 1 98 ? -5.539 -2.218 16.187 1.00 88.06 98 ALA A N 1
ATOM 731 C CA . ALA A 1 98 ? -5.901 -0.853 16.568 1.00 88.06 98 ALA A CA 1
ATOM 732 C C . ALA A 1 98 ? -7.424 -0.623 16.632 1.00 88.06 98 ALA A C 1
ATOM 734 O O . ALA A 1 98 ? -7.884 0.220 17.402 1.00 88.06 98 ALA A O 1
ATOM 735 N N . TYR A 1 99 ? -8.200 -1.390 15.859 1.00 85.69 99 TYR A N 1
ATOM 736 C CA . TYR A 1 99 ? -9.654 -1.235 15.733 1.00 85.69 99 TYR A CA 1
ATOM 737 C C . TYR A 1 99 ? -10.471 -2.396 16.321 1.00 85.69 99 TYR A C 1
ATOM 739 O O . TYR A 1 99 ? -11.703 -2.330 16.390 1.00 85.69 99 TYR A O 1
ATOM 747 N N . ALA A 1 100 ? -9.820 -3.462 16.788 1.00 85.38 100 ALA A N 1
ATOM 748 C CA . ALA A 1 100 ? -10.494 -4.567 17.448 1.00 85.38 100 ALA A CA 1
ATOM 749 C C . ALA A 1 100 ? -11.043 -4.127 18.811 1.00 85.38 100 ALA A C 1
ATOM 751 O O . ALA A 1 100 ? -10.315 -3.695 19.702 1.00 85.38 100 ALA A O 1
ATOM 752 N N . LYS A 1 101 ? -12.346 -4.339 19.024 1.00 67.69 101 LYS A N 1
ATOM 753 C CA . LYS A 1 101 ? -12.994 -4.105 20.328 1.00 67.69 101 LYS A CA 1
ATOM 754 C C . LYS A 1 101 ? -12.509 -5.078 21.413 1.00 67.69 101 LYS A C 1
ATOM 756 O O . LYS A 1 101 ? -12.604 -4.770 22.598 1.00 67.69 101 LYS A O 1
ATOM 761 N N . SER A 1 102 ? -11.996 -6.253 21.029 1.00 60.47 102 SER A N 1
ATOM 762 C CA . SER A 1 102 ? -11.453 -7.257 21.949 1.00 60.47 102 SER A CA 1
ATOM 763 C C . SER A 1 102 ? -9.925 -7.290 21.903 1.00 60.47 102 SER A C 1
ATOM 765 O O . SER A 1 102 ? -9.324 -7.703 20.910 1.00 60.47 102 SER A O 1
ATOM 767 N N . ARG A 1 103 ? -9.299 -6.956 23.035 1.00 57.12 103 ARG A N 1
ATOM 768 C CA . ARG A 1 103 ? -7.838 -6.958 23.244 1.00 57.12 103 ARG A CA 1
ATOM 769 C C . ARG A 1 103 ? -7.142 -8.303 22.973 1.00 57.12 103 ARG A C 1
ATOM 771 O O . ARG A 1 103 ? -5.924 -8.325 22.820 1.00 57.12 103 ARG A O 1
ATOM 778 N N . SER A 1 104 ? -7.894 -9.404 22.901 1.00 66.38 104 SER A N 1
ATOM 779 C CA . SER A 1 104 ? -7.376 -10.763 22.685 1.00 66.38 104 SER A CA 1
ATOM 780 C C . SER A 1 104 ? -6.736 -10.978 21.311 1.00 66.38 104 SER A C 1
ATOM 782 O O . SER A 1 104 ? -5.875 -11.847 21.184 1.00 66.38 104 SER A O 1
ATOM 784 N N . TRP A 1 105 ? -7.108 -10.194 20.289 1.00 64.06 105 TRP A N 1
ATOM 785 C CA . TRP A 1 105 ? -6.472 -10.282 18.968 1.00 64.06 105 TRP A CA 1
ATOM 786 C C . TRP A 1 105 ? -5.016 -9.796 19.035 1.00 64.06 105 TRP A C 1
ATOM 788 O O . TRP A 1 105 ? -4.114 -10.460 18.525 1.00 64.06 105 TRP A O 1
ATOM 798 N N . CYS A 1 106 ? -4.776 -8.679 19.725 1.00 64.06 106 CYS A N 1
ATOM 799 C CA . CYS A 1 106 ? -3.464 -8.037 19.810 1.00 64.06 106 CYS A CA 1
ATOM 800 C C . CYS A 1 106 ? -2.451 -8.830 20.645 1.00 64.06 106 CYS A C 1
ATOM 802 O O . CYS A 1 106 ? -1.270 -8.888 20.309 1.00 64.06 106 CYS A O 1
ATOM 804 N N . SER A 1 107 ? -2.898 -9.456 21.739 1.00 58.56 107 SER A N 1
ATOM 805 C CA . SER A 1 107 ? -2.012 -10.047 22.752 1.00 58.56 107 SER A CA 1
ATOM 806 C C . SER A 1 107 ? -1.220 -11.278 22.290 1.00 58.56 107 SER A C 1
ATOM 808 O O . SER A 1 107 ? -0.317 -11.701 23.002 1.00 58.56 107 SER A O 1
ATOM 810 N N . GLY A 1 108 ? -1.537 -11.860 21.127 1.00 52.59 108 GLY A N 1
ATOM 811 C CA . GLY A 1 108 ? -0.843 -13.042 20.592 1.00 52.59 108 GLY A CA 1
ATOM 812 C C . GLY A 1 108 ? 0.081 -12.786 19.397 1.00 52.59 108 GLY A C 1
ATOM 813 O O . GLY A 1 108 ? 0.769 -13.709 18.970 1.00 52.59 108 GLY A O 1
ATOM 814 N N . ARG A 1 109 ? 0.079 -11.571 18.828 1.00 57.06 109 ARG A N 1
ATOM 815 C CA . ARG A 1 109 ? 0.729 -11.265 17.534 1.00 57.06 109 ARG A CA 1
ATOM 816 C C . ARG A 1 109 ? 1.611 -10.005 17.537 1.00 57.06 109 ARG A C 1
ATOM 818 O O . ARG A 1 109 ? 2.160 -9.646 16.503 1.00 57.06 109 ARG A O 1
ATOM 825 N N . GLY A 1 110 ? 1.787 -9.353 18.688 1.00 48.03 110 GLY A N 1
ATOM 826 C CA . GLY A 1 110 ? 2.596 -8.138 18.826 1.00 48.03 110 GLY A CA 1
ATOM 827 C C . GLY A 1 110 ? 4.107 -8.388 18.913 1.00 48.03 110 GLY A C 1
ATOM 828 O O . GLY A 1 110 ? 4.594 -8.945 19.892 1.00 48.03 110 GLY A O 1
ATOM 829 N N . SER A 1 111 ? 4.818 -7.919 17.884 1.00 46.12 111 SER A N 1
ATOM 830 C CA . SER A 1 111 ? 6.218 -7.467 17.866 1.00 46.12 111 SER A CA 1
ATOM 831 C C . SER A 1 111 ? 7.287 -8.377 18.494 1.00 46.12 111 SER A C 1
ATOM 833 O O . SER A 1 111 ? 7.684 -8.200 19.646 1.00 46.12 111 SER A O 1
ATOM 835 N N . ARG A 1 112 ? 7.940 -9.204 17.665 1.00 43.16 112 ARG A N 1
ATOM 836 C CA . ARG A 1 112 ? 9.405 -9.294 17.778 1.00 43.16 112 ARG A CA 1
ATOM 837 C C . ARG A 1 112 ? 9.955 -7.987 17.221 1.00 43.16 112 ARG A C 1
ATOM 839 O O . ARG A 1 112 ? 10.286 -7.909 16.042 1.00 43.16 112 ARG A O 1
ATOM 846 N N . SER A 1 113 ? 9.976 -6.945 18.048 1.00 44.09 113 SER A N 1
ATOM 847 C CA . SER A 1 113 ? 10.869 -5.825 17.793 1.00 44.09 113 SER A CA 1
ATOM 848 C C . SER A 1 113 ? 12.271 -6.419 17.675 1.00 44.09 113 SER A C 1
ATOM 850 O O . SER A 1 113 ? 12.720 -7.170 18.543 1.00 44.09 113 SER A O 1
ATOM 852 N N . ALA A 1 114 ? 12.929 -6.170 16.549 1.00 43.38 114 ALA A N 1
ATOM 853 C CA . ALA A 1 114 ? 14.338 -6.462 16.395 1.00 43.38 114 ALA A CA 1
ATOM 854 C C . ALA A 1 114 ? 15.104 -5.536 17.352 1.00 43.38 114 ALA A C 1
ATOM 856 O O . ALA A 1 114 ? 15.501 -4.435 16.994 1.00 43.38 114 ALA A O 1
ATOM 857 N N . GLY A 1 115 ? 15.241 -5.963 18.606 1.00 39.56 115 GLY A N 1
ATOM 858 C CA . GLY A 1 115 ? 16.309 -5.505 19.475 1.00 39.56 115 GLY A CA 1
ATOM 859 C C . GLY A 1 115 ? 17.592 -6.190 19.022 1.00 39.56 115 GLY A C 1
ATOM 860 O O . GLY A 1 115 ? 17.767 -7.384 19.252 1.00 39.56 115 GLY A O 1
ATOM 861 N N . GLY A 1 116 ? 18.462 -5.442 18.356 1.00 32.75 116 GLY A N 1
ATOM 862 C CA . GLY A 1 116 ? 19.850 -5.807 18.097 1.00 32.75 116 GLY A CA 1
ATOM 863 C C . GLY A 1 116 ? 20.680 -4.550 18.300 1.00 32.75 116 GLY A C 1
ATOM 864 O O . GLY A 1 116 ? 20.454 -3.571 17.591 1.00 32.75 116 GLY A O 1
ATOM 865 N N . GLY A 1 117 ? 21.507 -4.557 19.348 1.00 29.98 117 GLY A N 1
ATOM 866 C CA . GLY A 1 117 ? 22.409 -3.459 19.705 1.00 29.98 117 GLY A CA 1
ATOM 867 C C . GLY A 1 117 ? 23.684 -3.418 18.881 1.00 29.98 117 GLY A C 1
ATOM 868 O O . GLY A 1 117 ? 23.795 -4.191 17.904 1.00 29.98 117 GLY A O 1
#

Secondary structure (DSSP, 8-state):
---S------------GGGTTS---B-TTT-SBHHHHHHHHHHHTTS---TTS-----HHHHB-SSTT-B--THHHHTT-S---HHHHHHHHHHHHHHH-SSTTTGGGT--------

Radius of gyration: 16.78 Å; chains: 1; bounding box: 36×26×59 Å

Sequence (117 aa):
VIVDRIIGLTGFLGDTSLYRQLQVHECYATAAPMNLSAALLSAAGDGPADCLAQASHGVDVLRVPEPDFFVLGMKSYGRNNTFLLRVGYEQVDEVACAYAKSRSWCSGRGSRSAGGG

Foldseek 3Di:
DDDPDDDDPQADFDDCVVCPVFQFDADPVQRAGPLVVVVVVVQCPPDHDDLVPDAAPAQVSQDGPGPPDGDAAPNNRGNDPSGDVVRRVVNVLRSCCVPPPDNVSVPPDDDPDPPDD